Protein 2HLR (pdb70)

Radius of gyration: 10.65 Å; Cα contacts (8 Å, |Δi|>4): 182; chains: 1; bounding box: 20×27×30 Å

Organism: Rattus norvegicus (NCBI:txid10116)

InterPro domains:
  IPR000333 Ser/Thr protein kinase, TGFB receptor [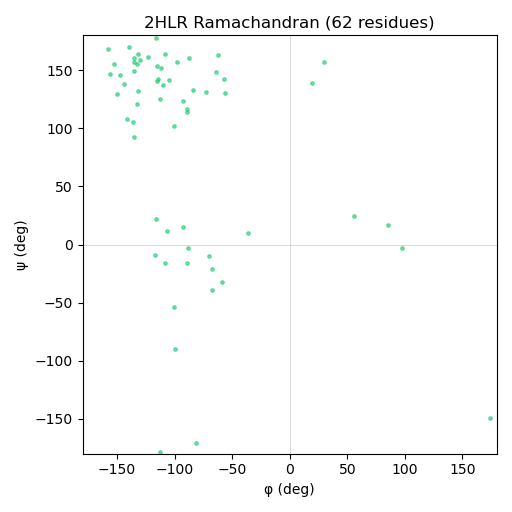PTHR23255] (24-140)
  IPR000472 Activin types I and II receptor domain [PF01064] (14-94)
  IPR045860 Snake toxin-like superfamily [G3DSA:2.10.60.10] (1-96)
  IPR045860 Snake toxin-like superfamily [SSF57302] (14-93)

Structure (mmCIF, N/CA/C/O backbone):
data_2HLR
#
_entry.id   2HLR
#
_cell.length_a   35.063
_cell.length_b   35.063
_cell.length_c   121.057
_cell.angle_alpha   90.00
_cell.angle_beta   90.00
_cell.angle_gamma   90.00
#
_symmetry.space_group_name_H-M   'P 43 21 2'
#
loop_
_entity.id
_entity.type
_entity.pdbx_description
1 polymer 'Bone morphogenetic protein receptor type-2'
2 water water
#
loop_
_atom_site.group_PDB
_atom_site.id
_atom_site.type_symbol
_atom_site.label_atom_id
_atom_site.label_alt_id
_atom_site.label_comp_id
_atom_site.label_asym_id
_atom_site.label_entity_id
_atom_site.label_seq_id
_atom_site.pdbx_PDB_ins_code
_atom_site.Cartn_x
_atom_site.Cartn_y
_atom_site.Cartn_z
_atom_site.occupancy
_atom_site.B_iso_or_equiv
_atom_site.auth_seq_id
_atom_site.auth_comp_id
_atom_site.auth_asym_id
_atom_site.auth_atom_id
_atom_site.pdbx_PDB_model_num
ATOM 1 N N . ALA A 1 1 ? 12.623 0.055 8.123 1.00 21.12 32 ALA A N 1
AT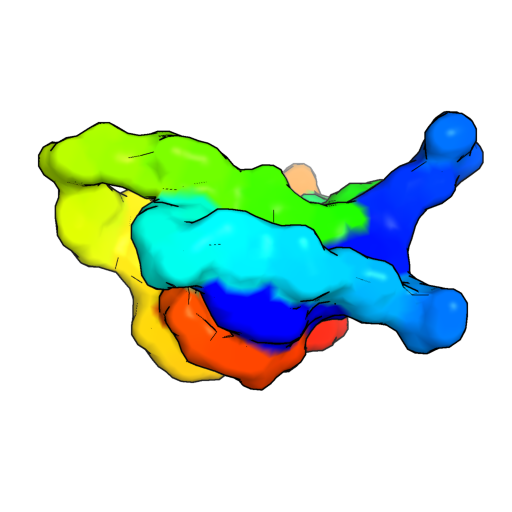OM 2 C CA . ALA A 1 1 ? 13.672 1.046 8.501 1.00 19.93 32 ALA A CA 1
ATOM 3 C C . ALA A 1 1 ? 13.944 0.981 9.997 1.00 19.38 32 ALA A C 1
ATOM 4 O O . ALA A 1 1 ? 13.078 0.584 10.769 1.00 19.70 32 ALA A O 1
ATOM 6 N N . LEU A 1 2 ? 15.157 1.357 10.394 1.00 18.37 33 LEU A N 1
ATOM 7 C CA . LEU A 1 2 ? 15.465 1.552 11.809 1.00 17.47 33 LEU A CA 1
ATOM 8 C C . LEU A 1 2 ? 15.226 3.019 12.129 1.00 16.49 33 LEU A C 1
ATOM 9 O O . LEU A 1 2 ? 15.812 3.895 11.492 1.00 16.90 33 LEU A O 1
ATOM 14 N N . CYS A 1 3 ? 14.368 3.281 13.115 1.00 15.22 34 CYS A N 1
ATOM 15 C CA . CYS A 1 3 ? 13.983 4.631 13.465 1.00 14.44 34 CYS A CA 1
ATOM 16 C C . CYS A 1 3 ? 14.457 4.957 14.868 1.00 13.92 34 CYS A C 1
ATOM 17 O O . CYS A 1 3 ? 14.554 4.079 15.697 1.00 14.19 34 CYS A O 1
ATOM 20 N N . ALA A 1 4 ? 14.673 6.236 15.138 1.00 13.36 35 ALA A N 1
ATOM 21 C CA . ALA A 1 4 ? 14.809 6.676 16.522 1.00 13.71 35 ALA A CA 1
ATOM 22 C C . ALA A 1 4 ? 13.469 6.415 17.222 1.00 13.60 35 ALA A C 1
ATOM 23 O O . ALA A 1 4 ? 12.387 6.484 16.611 1.00 13.97 35 ALA A O 1
ATOM 25 N N . PHE A 1 5 ? 13.556 6.123 18.517 1.00 14.45 36 PHE A N 1
ATOM 26 C CA . PHE A 1 5 ? 12.401 5.767 19.324 1.00 15.42 36 PHE A CA 1
ATOM 27 C C . PHE A 1 5 ? 12.407 6.563 20.616 1.00 15.60 36 PHE A C 1
ATOM 28 O O . PHE A 1 5 ? 13.425 6.634 21.313 1.00 15.86 36 PHE A O 1
ATOM 36 N N . LYS A 1 6 ? 11.257 7.150 20.936 1.00 16.76 37 LYS A N 1
ATOM 37 C CA . LYS A 1 6 ? 11.052 7.776 22.233 1.00 18.55 37 LYS A CA 1
ATOM 38 C C . LYS A 1 6 ? 9.582 7.670 22.573 1.00 19.31 37 LYS A C 1
ATOM 39 O O . LYS A 1 6 ? 8.714 8.040 21.774 1.00 18.71 37 LYS A O 1
ATOM 45 N N . ASP A 1 7 ? 9.309 7.181 23.776 1.00 21.32 38 ASP A N 1
ATOM 46 C CA . ASP A 1 7 ? 7.948 7.070 24.271 1.00 22.90 38 ASP A CA 1
ATOM 47 C C . ASP A 1 7 ? 7.967 7.422 25.751 1.00 23.87 38 ASP A C 1
ATOM 48 O O . ASP A 1 7 ? 8.450 6.638 26.556 1.00 24.26 38 ASP A O 1
ATOM 53 N N . PRO A 1 8 ? 7.428 8.594 26.117 1.00 25.57 39 PRO A N 1
ATOM 54 C CA . PRO A 1 8 ? 7.520 8.993 27.520 1.00 26.21 39 PRO A CA 1
ATOM 55 C C . PRO A 1 8 ? 6.645 8.171 28.471 1.00 27.11 39 PRO A C 1
ATOM 56 O O . PRO A 1 8 ? 6.802 8.296 29.689 1.00 27.67 39 PRO A O 1
ATOM 60 N N . TYR A 1 9 ? 5.757 7.334 27.927 1.00 27.67 40 TYR A N 1
ATOM 61 C CA . TYR A 1 9 ? 4.850 6.512 28.738 1.00 27.89 40 TYR A CA 1
ATOM 62 C C . TYR A 1 9 ? 5.255 5.038 28.746 1.00 28.75 40 TYR A C 1
ATOM 63 O O . TYR A 1 9 ? 5.348 4.393 27.696 1.00 29.97 40 TYR A O 1
ATOM 72 N N . ASN A 1 24 ? 17.936 1.060 23.579 1.00 22.41 55 ASN A N 1
ATOM 73 C CA . ASN A 1 24 ? 18.997 1.916 23.063 1.00 21.76 55 ASN A CA 1
ATOM 74 C C . ASN A 1 24 ? 18.468 3.125 22.293 1.00 20.84 55 ASN A C 1
ATOM 75 O O . ASN A 1 24 ? 19.236 3.827 21.647 1.00 21.45 55 ASN A O 1
ATOM 80 N N . GLY A 1 25 ? 17.159 3.369 22.353 1.00 19.26 56 GLY A N 1
ATOM 81 C CA . GLY A 1 25 ? 16.585 4.555 21.742 1.00 18.38 56 GLY A CA 1
ATOM 82 C C . GLY A 1 25 ? 16.256 4.413 20.269 1.00 16.48 56 GLY A C 1
ATOM 83 O O . GLY A 1 25 ? 16.076 5.424 19.609 1.00 16.14 56 GLY A O 1
ATOM 84 N N . THR A 1 26 ? 16.200 3.175 19.781 1.00 16.42 57 THR A N 1
ATOM 85 C CA . THR A 1 26 ? 15.828 2.912 18.394 1.00 16.71 57 THR A CA 1
ATOM 86 C C . THR A 1 26 ? 14.774 1.809 18.341 1.00 16.98 57 THR A C 1
ATOM 87 O O . THR A 1 26 ? 14.570 1.071 19.312 1.00 17.06 57 THR A O 1
ATOM 91 N N . ILE A 1 27 ? 14.117 1.710 17.189 1.00 16.54 58 ILE A N 1
ATOM 92 C CA . ILE A 1 27 ? 13.103 0.683 16.966 1.00 17.40 58 ILE A CA 1
ATOM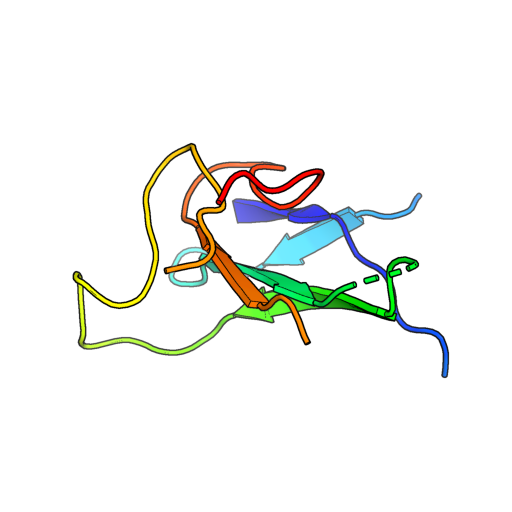 93 C C . ILE A 1 27 ? 13.176 0.214 15.516 1.00 17.03 58 ILE A C 1
ATOM 94 O O . ILE A 1 27 ? 13.352 1.026 14.603 1.00 16.72 58 ILE A O 1
ATOM 99 N 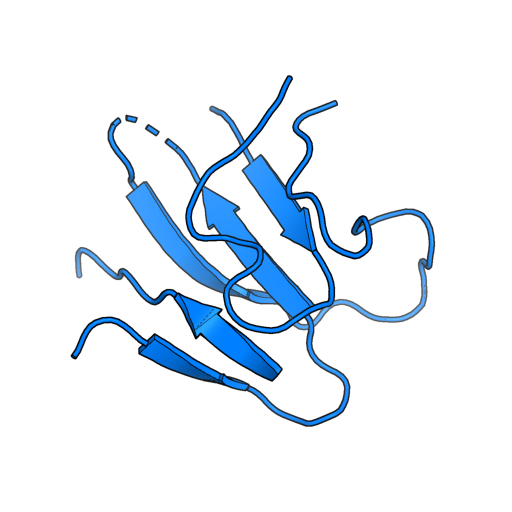N . LEU A 1 28 ? 13.055 -1.097 15.311 1.00 17.97 59 LEU A N 1
ATOM 100 C CA . LEU A 1 28 ? 13.022 -1.678 13.968 1.00 18.72 59 LEU A CA 1
ATOM 101 C C . LEU A 1 28 ? 11.578 -1.714 13.485 1.00 18.47 59 LEU A C 1
ATOM 102 O O . LEU A 1 28 ? 10.745 -2.427 14.050 1.00 19.73 59 LEU A O 1
ATOM 107 N N . CYS A 1 29 ? 11.295 -0.933 12.446 1.00 18.27 60 CYS A N 1
ATOM 108 C CA . CYS A 1 29 ? 9.958 -0.826 11.872 1.00 18.79 60 CYS A CA 1
ATOM 109 C C . CYS A 1 29 ? 9.865 -1.725 10.649 1.00 19.20 60 CYS A C 1
ATOM 110 O O . CYS A 1 29 ? 10.879 -2.062 10.041 1.00 20.12 60 CYS A O 1
ATOM 113 N N . SER A 1 30 ? 8.646 -2.112 10.287 1.00 19.68 61 SER A N 1
ATOM 114 C CA . SER A 1 30 ? 8.440 -3.021 9.163 1.00 20.73 61 SER A CA 1
ATOM 115 C C . SER A 1 30 ? 8.936 -2.393 7.861 1.00 21.04 61 SER A C 1
ATOM 116 O O . SER A 1 30 ? 9.141 -1.179 7.782 1.00 20.66 61 SER A O 1
ATOM 119 N N . LYS A 1 31 ? 9.125 -3.226 6.840 1.00 21.72 62 LYS A N 1
ATOM 120 C CA . LYS A 1 31 ? 9.747 -2.782 5.588 1.00 22.16 62 LYS A CA 1
ATOM 121 C C . LYS A 1 31 ? 8.995 -1.641 4.897 1.00 21.45 62 LYS A C 1
ATOM 122 O O . LYS A 1 31 ? 9.623 -0.795 4.256 1.00 21.98 62 LYS A O 1
ATOM 128 N N . GLY A 1 32 ? 7.669 -1.612 5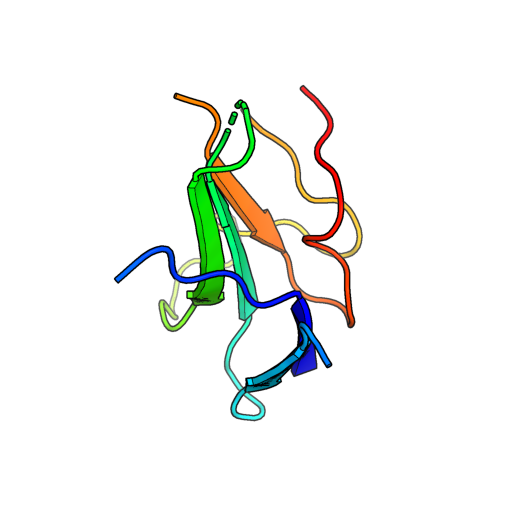.042 1.00 20.03 63 GLY A N 1
ATOM 129 C CA . GLY A 1 32 ? 6.822 -0.580 4.435 1.00 19.43 63 GLY A CA 1
ATOM 130 C C . GLY A 1 32 ? 6.613 0.665 5.282 1.00 18.59 63 GLY A C 1
ATOM 131 O O . GLY A 1 32 ? 5.966 1.617 4.854 1.00 18.81 63 GLY A O 1
ATOM 132 N N . SER A 1 33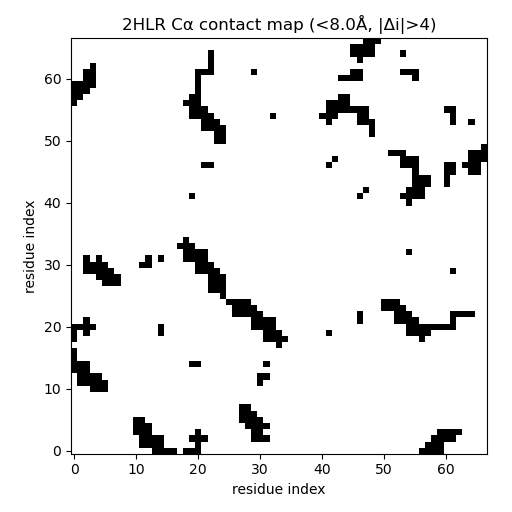 ? 7.162 0.672 6.492 1.00 17.64 64 SER A N 1
ATOM 133 C CA . SER A 1 33 ? 6.951 1.789 7.404 1.00 17.05 64 SER A CA 1
ATOM 134 C C . SER A 1 33 ? 7.975 2.902 7.212 1.00 15.32 64 SER A C 1
ATOM 135 O O . SER A 1 33 ? 9.056 2.697 6.647 1.00 15.73 64 SER A O 1
ATOM 138 N N . THR A 1 34 ? 7.613 4.082 7.698 1.00 14.79 65 THR A N 1
ATOM 139 C CA . THR A 1 34 ? 8.490 5.239 7.758 1.00 14.04 65 THR A CA 1
ATOM 140 C C . THR A 1 34 ? 8.780 5.541 9.237 1.00 13.48 65 THR A C 1
ATOM 141 O O . THR A 1 34 ? 8.343 4.809 10.127 1.00 13.59 65 THR A O 1
ATOM 145 N N . CYS A 1 35 ? 9.544 6.600 9.480 1.00 13.35 66 CYS A N 1
ATOM 146 C CA . CYS A 1 35 ? 9.870 7.043 10.833 1.00 13.11 66 CYS A CA 1
ATOM 147 C C . CYS A 1 35 ? 9.181 8.369 11.083 1.00 12.84 66 CYS A C 1
ATOM 148 O O . CYS A 1 35 ? 8.985 9.153 10.150 1.00 13.67 66 CYS A O 1
ATOM 151 N N . TYR A 1 36 ? 8.870 8.660 12.344 1.00 12.71 67 TYR A N 1
ATOM 152 C CA . TYR A 1 36 ? 8.370 9.984 12.670 1.00 12.84 67 TYR A CA 1
ATOM 153 C C . TYR A 1 36 ? 9.042 10.532 13.916 1.00 12.71 67 TYR A C 1
ATOM 154 O O . TYR A 1 36 ? 9.536 9.788 14.759 1.00 12.91 67 TYR A O 1
ATOM 163 N N . GLY A 1 37 ? 9.012 11.852 14.013 1.00 12.67 68 GLY A N 1
ATOM 164 C CA . GLY A 1 37 ? 9.334 12.544 15.260 1.00 13.75 68 GLY A CA 1
ATOM 165 C C . GLY A 1 37 ? 8.331 13.637 15.549 1.00 14.03 68 GLY A C 1
ATOM 166 O O . GLY A 1 37 ? 7.788 14.256 14.635 1.00 14.31 68 GLY A O 1
ATOM 167 N N . LEU A 1 38 ? 8.118 13.870 16.842 1.00 14.68 69 LEU A N 1
ATOM 168 C CA . LEU A 1 38 ? 7.227 14.924 17.315 1.00 15.44 69 LEU A CA 1
ATOM 169 C C . LEU A 1 38 ? 7.951 15.699 18.402 1.00 15.66 69 LEU A C 1
ATOM 170 O O . LEU A 1 38 ? 8.354 15.104 19.392 1.00 15.86 69 LEU A O 1
ATOM 175 N N . TRP A 1 39 ? 8.111 16.999 18.182 1.00 16.23 70 TRP A N 1
ATOM 176 C CA . TRP A 1 39 ? 8.687 17.914 19.162 1.00 17.40 70 TRP A CA 1
ATOM 177 C C . TRP A 1 39 ? 7.640 18.942 19.582 1.00 18.90 70 TRP A C 1
ATOM 178 O O . TRP A 1 39 ? 7.746 19.540 20.662 1.00 21.26 70 TRP A O 1
ATOM 189 N N . ASN A 1 47 ? 11.290 20.759 22.810 1.00 25.49 78 ASN A N 1
ATOM 190 C CA . ASN A 1 47 ? 11.475 19.499 23.510 1.00 25.34 78 ASN A CA 1
ATOM 191 C C . ASN A 1 47 ? 10.953 18.333 22.682 1.00 24.46 78 ASN A C 1
ATOM 192 O O . ASN A 1 47 ? 9.888 18.423 22.069 1.00 24.20 78 ASN A O 1
ATOM 197 N N . LEU A 1 48 ? 11.693 17.234 22.680 1.00 23.55 79 LEU A N 1
ATOM 198 C CA . LEU A 1 48 ? 11.247 16.022 22.006 1.00 23.17 79 LEU A CA 1
ATOM 199 C C . LEU A 1 48 ? 10.117 15.368 22.797 1.00 22.81 79 LEU A C 1
ATOM 200 O O . LEU A 1 48 ? 10.219 15.202 24.021 1.00 23.44 79 LEU A O 1
ATOM 205 N N . VAL A 1 49 ? 9.038 15.022 22.100 1.00 22.18 80 VAL A N 1
ATOM 206 C CA . VAL A 1 49 ? 7.895 14.354 22.710 1.00 21.54 80 VAL A CA 1
ATOM 207 C C . VAL A 1 49 ? 7.925 12.864 22.418 1.00 20.74 80 VAL A C 1
ATOM 208 O O . VAL A 1 49 ? 7.877 12.042 23.327 1.00 21.58 80 VAL A O 1
ATOM 212 N N . LYS A 1 50 ? 8.017 12.512 21.137 1.00 19.32 81 LYS A N 1
ATOM 213 C CA . LYS A 1 50 ? 7.776 11.148 20.721 1.00 18.26 81 LYS A CA 1
ATOM 214 C C . LYS A 1 50 ? 8.487 10.881 19.406 1.00 16.46 81 LYS A C 1
ATOM 215 O O . LYS A 1 50 ? 8.587 11.783 18.587 1.00 16.30 81 LYS A O 1
ATOM 221 N N . GLN A 1 51 ? 8.950 9.643 19.243 1.00 15.74 82 GLN A N 1
ATOM 222 C CA . GLN A 1 51 ? 9.519 9.156 17.986 1.00 14.85 82 GLN A CA 1
ATOM 223 C C . GLN A 1 51 ? 9.207 7.685 17.818 1.00 13.88 82 GLN A C 1
ATOM 224 O O . GLN A 1 51 ? 9.199 6.939 18.792 1.00 14.62 82 GLN A O 1
ATOM 230 N N . GLY A 1 52 ? 9.000 7.253 16.576 1.00 13.59 83 GLY A N 1
ATOM 231 C CA . GLY A 1 52 ? 8.873 5.834 16.320 1.00 14.19 83 GLY A CA 1
ATOM 232 C C . GLY A 1 52 ? 8.498 5.520 14.885 1.00 14.08 83 GLY A C 1
ATOM 233 O O . GLY A 1 52 ? 8.840 6.256 13.962 1.00 13.91 83 GLY A O 1
ATOM 234 N N . CYS A 1 53 ? 7.771 4.417 14.725 1.00 14.15 84 CYS A N 1
ATOM 235 C CA . CYS A 1 53 ? 7.342 3.932 13.424 1.00 14.52 84 CYS A CA 1
ATOM 236 C C . CYS A 1 53 ? 6.068 4.630 12.967 1.00 14.17 84 CYS A C 1
ATOM 237 O O . CYS A 1 53 ? 5.093 4.748 13.722 1.00 15.70 84 CYS A O 1
ATOM 240 N N . TRP A 1 54 ? 6.073 5.069 11.714 1.00 13.96 85 TRP A N 1
ATOM 241 C CA . TRP A 1 54 ? 4.908 5.670 11.077 1.00 14.81 85 TRP A CA 1
ATOM 242 C C . TRP A 1 54 ? 4.417 4.679 10.030 1.00 16.16 85 TRP A C 1
ATOM 243 O O . TRP A 1 54 ? 5.208 4.058 9.334 1.00 17.13 85 TRP A O 1
ATOM 254 N N . SER A 1 55 ? 3.103 4.499 9.959 1.00 17.79 86 SER A N 1
ATOM 255 C CA . SER A 1 55 ? 2.524 3.363 9.260 1.00 18.71 86 SER A CA 1
ATOM 256 C C . SER A 1 55 ? 1.666 3.761 8.066 1.00 18.83 86 SER A C 1
ATOM 257 O O . SER A 1 55 ? 1.278 2.881 7.290 1.00 20.26 86 SER A O 1
ATOM 260 N N . HIS A 1 56 ? 1.378 5.055 7.899 1.00 17.91 87 HIS A N 1
ATOM 261 C CA . HIS A 1 56 ? 0.528 5.488 6.789 1.00 18.00 87 HIS A CA 1
ATOM 262 C C . HIS A 1 56 ? 1.110 5.047 5.474 1.00 19.16 87 HIS A C 1
ATOM 263 O O . HIS A 1 56 ? 2.328 5.065 5.292 1.00 19.94 87 HIS A O 1
ATOM 270 N N . ILE A 1 57 ? 0.227 4.659 4.562 1.00 19.94 88 ILE A N 1
ATOM 271 C CA . ILE A 1 57 ? 0.599 4.324 3.198 1.00 21.14 88 ILE A CA 1
ATOM 272 C C . ILE A 1 57 ? -0.388 4.981 2.251 1.00 21.39 88 ILE A C 1
ATOM 273 O O . ILE A 1 57 ? -1.483 5.375 2.653 1.00 22.24 88 ILE A O 1
ATOM 278 N N . GLY A 1 58 ? 0.007 5.118 0.992 1.00 21.57 89 GLY A N 1
ATOM 279 C CA . GLY A 1 58 ? -0.888 5.650 -0.027 1.00 21.22 89 GLY A CA 1
ATOM 280 C C . GLY A 1 58 ? -0.727 7.122 -0.346 1.00 21.01 89 GLY A C 1
ATOM 281 O O . GLY A 1 58 ? -1.398 7.623 -1.241 1.00 22.00 89 GLY A O 1
ATOM 282 N N . ASP A 1 59 ? 0.163 7.826 0.359 1.00 20.08 90 ASP A N 1
ATOM 283 C CA . ASP A 1 59 ? 0.419 9.233 0.061 1.00 19.38 90 ASP A CA 1
ATOM 284 C C . ASP A 1 59 ? 1.918 9.485 0.060 1.00 18.01 90 ASP A C 1
ATOM 285 O O . ASP A 1 59 ? 2.511 9.755 1.110 1.00 16.23 90 ASP A O 1
ATOM 290 N N . PRO A 1 60 ? 2.545 9.386 -1.120 1.00 17.01 91 PRO A N 1
ATOM 291 C CA . PRO A 1 60 ? 3.979 9.644 -1.207 1.00 16.83 91 PRO A CA 1
ATOM 292 C C . PRO A 1 60 ? 4.439 11.041 -0.792 1.00 16.10 91 PRO A C 1
ATOM 293 O O . PRO A 1 60 ? 5.607 11.209 -0.506 1.00 15.87 91 PRO A O 1
ATOM 297 N N A GLN A 1 61 ? 3.544 12.030 -0.766 0.50 16.10 92 GLN A N 1
ATOM 298 N N B GLN A 1 61 ? 3.537 12.015 -0.759 0.50 16.34 92 GLN A N 1
ATOM 299 C CA A GLN A 1 61 ? 3.928 13.390 -0.366 0.50 16.47 92 GLN A CA 1
ATOM 300 C CA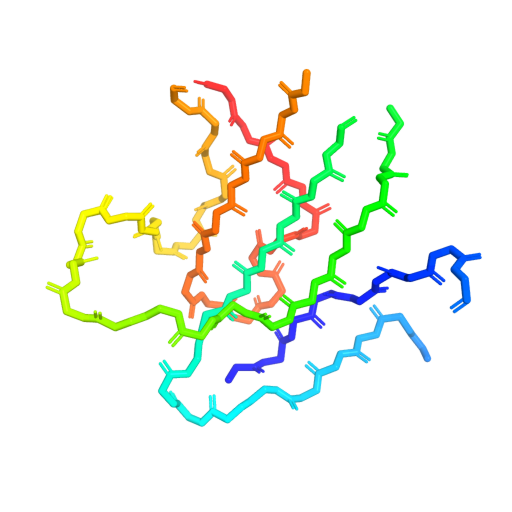 B GLN A 1 61 ? 3.911 13.370 -0.379 0.50 17.06 92 GLN A CA 1
ATOM 301 C C A GLN A 1 61 ? 3.937 13.603 1.149 0.50 16.08 92 GLN A C 1
ATOM 302 C C B GLN A 1 61 ? 3.875 13.625 1.130 0.50 16.30 92 GLN A C 1
ATOM 303 O O A GLN A 1 61 ? 4.463 14.606 1.618 0.50 16.66 92 GLN A O 1
ATOM 304 O O B GLN A 1 61 ? 4.294 14.687 1.569 0.50 16.87 92 GLN A O 1
ATOM 315 N N . GLU A 1 62 ? 3.374 12.670 1.909 1.00 15.65 93 GLU A N 1
ATOM 316 C CA . GLU A 1 62 ? 3.231 12.850 3.357 1.00 15.74 93 GLU A CA 1
ATOM 317 C C . GLU A 1 62 ? 4.578 12.912 4.081 1.00 15.00 93 GLU A C 1
ATOM 318 O O . GLU A 1 62 ? 4.797 13.787 4.917 1.00 15.86 93 GLU A O 1
ATOM 324 N N . CYS A 1 63 ? 5.476 11.986 3.768 1.00 14.51 94 CYS A N 1
ATOM 325 C CA . CYS A 1 63 ? 6.761 11.878 4.452 1.00 14.23 94 CYS A CA 1
ATOM 326 C C . CYS A 1 63 ? 7.862 12.191 3.470 1.00 13.90 94 CYS A C 1
ATOM 327 O O . CYS A 1 63 ? 7.792 11.804 2.301 1.00 14.05 94 CYS A O 1
ATOM 330 N N . HIS A 1 64 ? 8.888 12.871 3.936 1.00 13.68 95 HIS A N 1
ATOM 331 C CA . HIS A 1 64 ? 10.055 13.178 3.098 1.00 14.03 95 HIS A CA 1
ATOM 332 C C . HIS A 1 64 ? 10.985 11.971 3.062 1.00 13.63 95 HIS A C 1
ATOM 333 O O . HIS A 1 64 ? 10.624 10.913 3.467 1.00 14.04 95 HIS A O 1
ATOM 340 N N . TYR A 1 65 ? 12.173 12.153 2.512 1.00 13.65 96 TYR A N 1
ATOM 341 C CA . TYR A 1 65 ? 13.039 11.008 2.274 1.00 13.89 96 TYR A CA 1
ATOM 342 C C . TYR A 1 65 ? 14.075 10.919 3.397 1.00 13.83 96 TYR A C 1
ATOM 343 O O . TYR A 1 65 ? 13.806 10.315 4.438 1.00 14.29 96 TYR A O 1
ATOM 352 N N . GLU A 1 66 ? 15.225 11.564 3.229 1.00 14.48 97 GLU A N 1
ATOM 353 C CA . GLU A 1 66 ? 16.302 11.495 4.209 1.00 15.98 97 GLU A CA 1
ATOM 354 C C . GLU A 1 66 ? 16.187 12.591 5.269 1.00 16.73 97 GLU A C 1
ATOM 355 O O . GLU A 1 66 ? 16.851 12.506 6.303 1.00 18.08 97 GLU A O 1
ATOM 361 N N . GLU A 1 67 ? 15.373 13.607 4.995 1.00 16.88 98 GLU A N 1
ATOM 362 C CA . GLU A 1 67 ? 15.184 14.748 5.880 1.00 18.23 98 GLU A CA 1
ATOM 363 C C . GLU A 1 67 ? 13.839 14.618 6.571 1.00 17.17 98 GLU A C 1
ATOM 364 O O . GLU A 1 67 ? 12.862 14.201 5.963 1.00 16.90 98 GLU A O 1
ATOM 370 N N . CYS A 1 68 ? 13.791 14.991 7.842 1.00 16.34 99 CYS A N 1
ATOM 371 C CA . CYS A 1 68 ? 12.534 15.085 8.573 1.00 16.28 99 CYS A CA 1
ATOM 372 C C . CYS A 1 68 ? 12.192 16.575 8.585 1.00 16.43 99 CYS A C 1
ATOM 373 O O . CYS A 1 68 ? 12.795 17.352 9.331 1.00 17.95 99 CYS A O 1
ATOM 376 N N . VAL A 1 69 ? 11.259 16.974 7.719 1.00 17.09 100 VAL A N 1
ATOM 377 C CA . VAL A 1 69 ? 10.978 18.377 7.451 1.00 18.27 100 VAL A CA 1
ATOM 378 C C . VAL A 1 69 ? 9.595 18.748 7.949 1.00 18.46 100 VAL A C 1
ATOM 379 O O . VAL A 1 69 ? 8.606 18.111 7.591 1.00 18.78 100 VAL A O 1
ATOM 383 N N . VAL A 1 70 ? 9.544 19.781 8.783 1.00 19.58 101 VAL A N 1
ATOM 384 C CA . VAL A 1 70 ? 8.295 20.327 9.284 1.00 20.53 101 VAL A CA 1
ATOM 385 C C . VAL A 1 70 ? 7.815 21.411 8.319 1.00 21.35 101 VAL A C 1
ATOM 386 O O . VAL A 1 70 ? 8.475 22.435 8.143 1.00 21.89 101 VAL A O 1
ATOM 390 N N . THR A 1 71 ? 6.665 21.183 7.692 1.00 22.71 102 THR A N 1
ATOM 391 C CA . THR A 1 71 ? 6.149 22.094 6.671 1.00 23.34 102 THR A CA 1
ATOM 392 C C . THR A 1 71 ? 4.831 22.727 7.109 1.00 24.27 102 THR A C 1
ATOM 393 O O . THR A 1 71 ? 4.359 22.473 8.216 1.00 25.21 102 THR A O 1
ATOM 397 N N . TYR A 1 82 ? 3.427 22.550 18.068 1.00 22.46 113 TYR A N 1
ATOM 398 C CA . TYR A 1 82 ? 3.996 21.245 17.724 1.00 22.03 113 TYR A CA 1
ATOM 399 C C . TYR A 1 82 ? 4.892 21.315 16.494 1.00 21.90 113 TYR A C 1
ATOM 400 O O . TYR A 1 82 ? 4.772 22.223 15.676 1.00 23.34 113 TYR A O 1
ATOM 409 N N . ARG A 1 83 ? 5.794 20.341 16.391 1.00 20.81 114 ARG A N 1
ATOM 410 C CA . ARG A 1 83 ? 6.645 20.155 15.216 1.00 19.66 114 ARG A CA 1
ATOM 411 C C . ARG A 1 83 ? 6.666 18.660 14.908 1.00 18.56 114 ARG A C 1
ATOM 412 O O . ARG A 1 83 ? 7.299 17.876 15.627 1.00 18.26 114 ARG A O 1
ATOM 420 N N . PHE A 1 84 ? 5.950 18.270 13.853 1.00 16.61 115 PHE A N 1
ATOM 421 C CA . PHE A 1 84 ? 5.834 16.876 13.443 1.00 16.15 115 PHE A CA 1
ATOM 422 C C . PHE A 1 84 ? 6.465 16.684 12.074 1.00 15.33 115 PHE A C 1
ATOM 423 O O . PHE A 1 84 ? 6.278 17.507 11.188 1.00 15.88 115 PHE A O 1
ATOM 431 N N . CYS A 1 85 ? 7.164 15.567 11.895 1.00 14.77 116 CYS A N 1
ATOM 432 C CA . CYS A 1 85 ? 7.610 15.165 10.565 1.00 14.43 116 CYS A CA 1
ATOM 433 C C . CYS A 1 85 ? 7.763 13.666 10.482 1.00 13.73 116 CYS A C 1
ATOM 434 O O . CYS A 1 85 ? 7.983 12.992 11.477 1.00 13.96 116 CYS A O 1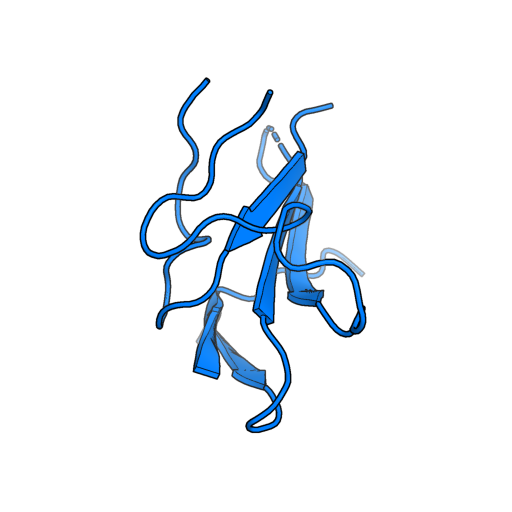
ATOM 437 N N . CYS A 1 86 ? 7.657 13.145 9.262 1.00 13.43 117 CYS A N 1
ATOM 438 C CA . CYS A 1 86 ? 7.947 11.749 9.001 1.00 13.56 117 CYS A CA 1
ATOM 439 C C . CYS A 1 86 ? 8.850 11.653 7.785 1.00 13.16 117 CYS A C 1
ATOM 440 O O . CYS A 1 86 ? 8.881 12.558 6.948 1.00 13.46 117 CYS A O 1
ATOM 443 N N . CYS A 1 87 ? 9.598 10.561 7.723 1.00 12.76 118 CYS A N 1
ATOM 444 C CA . CYS A 1 87 ? 10.682 10.447 6.760 1.00 13.33 118 CYS A CA 1
ATOM 445 C C . CYS A 1 87 ? 10.989 8.981 6.535 1.00 12.93 118 CYS A C 1
ATOM 446 O O . CYS A 1 87 ? 10.523 8.115 7.262 1.00 14.19 118 CYS A O 1
ATOM 449 N N . SER A 1 88 ? 11.787 8.698 5.511 1.00 12.78 119 SER A N 1
ATOM 450 C CA . SER A 1 88 ? 11.849 7.355 4.961 1.00 13.91 119 SER A CA 1
ATOM 451 C C . SER A 1 88 ? 13.109 6.548 5.218 1.00 14.98 119 SER A C 1
ATOM 452 O O . SER A 1 88 ? 13.100 5.346 4.988 1.00 17.82 119 SER A O 1
ATOM 455 N N . THR A 1 89 ? 14.202 7.177 5.628 1.00 14.33 120 THR A N 1
ATOM 456 C CA . THR A 1 89 ? 15.482 6.481 5.715 1.00 14.60 120 THR A CA 1
ATOM 457 C C . THR A 1 89 ? 15.891 6.234 7.170 1.00 14.67 120 THR A C 1
ATOM 458 O O . THR A 1 89 ? 15.384 6.866 8.092 1.00 13.95 120 THR A O 1
ATOM 462 N N . ASP A 1 90 ? 16.843 5.334 7.369 1.00 14.84 121 ASP A N 1
ATOM 463 C CA . ASP A 1 90 ? 17.243 4.939 8.717 1.00 15.71 121 ASP A CA 1
ATOM 464 C C . ASP A 1 90 ? 17.668 6.135 9.558 1.00 15.25 121 ASP A C 1
ATOM 465 O O . ASP A 1 90 ? 18.487 6.941 9.133 1.00 14.74 121 ASP A O 1
ATOM 470 N N . LEU A 1 91 ? 17.107 6.227 10.762 1.00 13.94 122 LEU A N 1
ATOM 471 C CA . LEU A 1 91 ? 17.410 7.308 11.716 1.00 14.04 122 LEU A CA 1
ATOM 472 C C . LEU A 1 91 ? 17.192 8.712 11.170 1.00 14.30 122 LEU A C 1
ATOM 473 O O . LEU A 1 91 ? 17.740 9.683 11.674 1.00 14.93 122 LEU A O 1
ATOM 478 N N . CYS A 1 92 ? 16.326 8.842 10.172 1.00 13.74 123 CYS A N 1
ATOM 479 C CA . CYS A 1 92 ? 16.051 10.140 9.594 1.00 13.87 123 CYS A CA 1
ATOM 480 C C . CYS A 1 92 ? 15.316 11.075 10.577 1.00 13.40 123 CYS A C 1
ATOM 481 O O . CYS A 1 92 ? 15.336 12.295 10.424 1.00 13.68 123 CYS A O 1
ATOM 484 N N . ASN A 1 93 ? 14.677 10.479 11.583 1.00 13.32 124 ASN A N 1
ATOM 485 C CA . ASN A 1 93 ? 13.852 11.213 12.555 1.00 13.68 124 ASN A CA 1
ATOM 486 C C . ASN A 1 93 ? 14.592 11.659 13.815 1.00 13.90 124 ASN A C 1
ATOM 487 O O . ASN A 1 93 ? 13.978 12.041 14.792 1.00 14.75 124 ASN A O 1
ATOM 492 N N . VAL A 1 94 ? 15.921 11.630 13.787 1.00 14.06 125 VAL A N 1
ATOM 493 C CA . VAL A 1 94 ? 16.717 12.071 14.940 1.00 15.26 125 VAL A CA 1
ATOM 494 C C . VAL A 1 94 ? 16.576 13.568 15.167 1.00 15.69 125 VAL A C 1
ATOM 495 O O . VAL A 1 94 ? 16.510 14.009 16.315 1.00 16.96 125 VAL A O 1
ATOM 499 N N . ASN A 1 95 ? 16.530 14.343 14.089 1.00 16.99 126 ASN A N 1
ATOM 500 C CA . ASN A 1 95 ? 16.384 15.799 14.152 1.00 18.34 126 ASN A CA 1
ATOM 501 C C . ASN A 1 95 ? 15.435 16.253 13.064 1.00 18.59 126 ASN A C 1
ATOM 502 O O . ASN A 1 95 ? 15.071 15.468 12.192 1.00 18.64 126 ASN A O 1
ATOM 507 N N . PHE A 1 96 ? 15.039 17.517 13.113 1.00 19.25 127 PHE A N 1
ATOM 508 C CA . PHE A 1 96 ? 14.143 18.078 12.105 1.00 19.95 127 PHE A CA 1
ATOM 509 C C . PHE A 1 96 ? 14.674 19.385 11.544 1.00 20.62 127 PHE A C 1
ATOM 510 O O . PHE A 1 96 ? 15.513 20.049 12.168 1.00 20.68 127 PHE A O 1
ATOM 518 N N . THR A 1 97 ? 14.188 19.741 10.360 1.00 21.31 128 THR A N 1
ATOM 519 C CA . THR A 1 97 ? 14.390 21.071 9.792 1.00 22.68 128 THR A CA 1
ATOM 520 C C . THR A 1 97 ? 13.015 21.680 9.503 1.00 22.70 128 THR A C 1
ATOM 521 O O . THR A 1 97 ? 12.021 20.953 9.435 1.00 22.16 128 THR A O 1
ATOM 525 N N . GLU A 1 98 ? 12.956 23.004 9.352 1.00 23.51 129 GLU A N 1
ATOM 526 C CA . GLU A 1 98 ? 11.690 23.720 9.134 1.00 24.21 129 GLU A CA 1
ATOM 527 C C . GLU A 1 98 ? 11.579 24.258 7.713 1.00 24.44 129 GLU A C 1
ATOM 528 O O . GLU A 1 98 ? 10.482 24.302 7.150 1.00 25.02 129 GLU A O 1
#

CATH classification: 2.10.60.10

Secondary structure (DSSP, 8-state):
-EEE-B-----EEE--TT-EEEEE----EEEEE---S-TTTSBSSS-B----EEEESSTTGGGS-B-

Solvent-accessible surface area: 4623 Å² total; per-residue (Å²): 30,67,0,9,83,64,60,74,221,179,42,48,59,146,8,77,212,54,18,23,0,24,0,36,48,170,61,52,73,12,4,41,58,81,111,150,78,72,117,148,63,22,70,149,111,90,4,24,22,145,208,104,74,4,4,0,41,37,99,76,10,0,81,104,69,67,133

B-factor: mean 20.56, std 8.07, range [12.67, 79.11]

Foldseek 3Di:
DWEAWDAPCVRIDDDDPQWWKKWAPVTHTIYTHDDDDDPVQADELAFEFCVGMGIYHDHHSHVDHYD

Sequence (67 aa):
ALCAFKDPYNGTILCSKGSTCYGLWNLVKQGCWSHIGDPQQECHYEECVVTYRFCCCSTDLCNVNFTE

Nearest PDB structures (foldseek):
  2hlr-assembly1_A  TM=1.015E+00  e=7.473E-16  Ovis aries
  7u5o-assembly1_E  TM=9.213E-01  e=1.319E-10  Homo sapiens
  7ppa-assembly1_D  TM=9.050E-01  e=1.939E-10  Homo sapiens
  5xwe-assembly1_A  TM=6.984E-01  e=5.196E-02  Ophiophagus hannah